Protein AF-A0A0C2C4B1-F1 (afdb_monomer_lite)

Foldseek 3Di:
DPVVVVLVVVQVVVVVLLVLLVQPFGFPDKAFDDDDDPVDDTDIDTHTPDVVSVVSSVVSVVSVVVVVVVVVVD

Secondary structure (DSSP, 8-state):
--HHHHHHHHHHHHHHHHHHTT--SPPSEEEE-S---TTSPPPEEEE-SSHHHHHHHHHTTHHHHHHHHHHTT-

Radius of gyration: 13.58 Å; chains: 1; bounding box: 27×33×35 Å

Sequence (74 aa):
MRLLYRARDLEDRVCDILEILKVDERPTEVFPIGKPNPTRPRLVKLVLPSTSCWRIALSNSRLLHALLFRMYSS

Organism: NCBI:txid51022

pLDDT: mean 81.52, std 17.16, range [35.25, 96.25]

Structure (mmCIF, N/CA/C/O backbone):
data_AF-A0A0C2C4B1-F1
#
_entry.id   AF-A0A0C2C4B1-F1
#
loop_
_atom_site.group_PDB
_atom_site.id
_atom_site.type_symbol
_atom_site.label_atom_id
_atom_site.label_alt_id
_atom_site.label_comp_id
_atom_site.label_asym_id
_atom_site.label_entity_id
_atom_site.label_seq_id
_atom_site.pdbx_PDB_ins_code
_atom_site.Cartn_x
_atom_site.Cartn_y
_atom_site.Cartn_z
_atom_site.occupancy
_atom_site.B_iso_or_equiv
_atom_site.auth_seq_id
_atom_site.auth_comp_id
_atom_site.auth_asym_id
_atom_site.auth_atom_id
_atom_site.pdbx_PDB_model_num
ATOM 1 N N . MET A 1 1 ? -0.603 9.285 -22.663 1.00 48.50 1 MET A N 1
ATOM 2 C CA . MET A 1 1 ? -1.532 8.380 -21.946 1.00 48.50 1 MET A CA 1
ATOM 3 C C . MET A 1 1 ? -0.867 7.095 -21.396 1.00 48.50 1 MET A C 1
ATOM 5 O O . MET A 1 1 ? -1.556 6.109 -21.229 1.00 48.50 1 MET A O 1
ATOM 9 N N . ARG A 1 2 ? 0.446 7.062 -21.082 1.00 55.53 2 ARG A N 1
ATOM 10 C CA . ARG A 1 2 ? 1.173 5.842 -20.622 1.00 55.53 2 ARG A CA 1
ATOM 11 C C . ARG A 1 2 ? 1.545 5.861 -19.128 1.00 55.53 2 ARG A C 1
ATOM 13 O O . ARG A 1 2 ? 1.822 4.823 -18.543 1.00 55.53 2 ARG A O 1
ATOM 20 N N . LEU A 1 3 ? 1.563 7.052 -18.524 1.00 58.44 3 LEU A N 1
ATOM 21 C CA . LEU A 1 3 ? 1.893 7.265 -17.110 1.00 58.44 3 LEU A CA 1
ATOM 22 C C . LEU A 1 3 ? 0.720 6.922 -16.182 1.00 58.44 3 LEU A C 1
ATOM 24 O O . LEU A 1 3 ? 0.949 6.364 -15.120 1.00 58.44 3 LEU A O 1
ATOM 28 N N . LEU A 1 4 ? -0.518 7.184 -16.620 1.00 60.34 4 LEU A N 1
ATOM 29 C CA . LEU A 1 4 ? -1.735 6.883 -15.855 1.00 60.34 4 LEU A CA 1
ATOM 30 C C . LEU A 1 4 ? -1.942 5.375 -15.665 1.00 60.34 4 LEU A C 1
ATOM 32 O O . LEU A 1 4 ? -2.225 4.945 -14.557 1.00 60.34 4 LEU A O 1
ATOM 36 N N . TYR A 1 5 ? -1.715 4.571 -16.713 1.00 62.22 5 TYR A N 1
ATOM 37 C CA . TYR A 1 5 ? -1.762 3.107 -16.599 1.00 62.22 5 TYR A CA 1
ATOM 38 C C . TYR A 1 5 ? -0.718 2.589 -15.609 1.00 62.22 5 TYR A C 1
ATOM 40 O O . TYR A 1 5 ? -1.055 1.842 -14.708 1.00 62.22 5 TYR A O 1
ATOM 48 N N . ARG A 1 6 ? 0.528 3.079 -15.689 1.00 62.81 6 ARG A N 1
ATOM 49 C CA . ARG A 1 6 ? 1.591 2.679 -14.752 1.00 62.81 6 ARG A CA 1
ATOM 50 C C . ARG A 1 6 ? 1.321 3.089 -13.304 1.00 62.81 6 ARG A C 1
ATOM 52 O O . ARG A 1 6 ? 1.785 2.402 -12.403 1.00 62.81 6 ARG A O 1
ATOM 59 N N . ALA A 1 7 ? 0.654 4.221 -13.085 1.00 65.38 7 ALA A N 1
ATOM 60 C CA . ALA A 1 7 ? 0.266 4.663 -11.749 1.00 65.38 7 ALA A CA 1
ATOM 61 C C . ALA A 1 7 ? -0.842 3.767 -11.182 1.00 65.38 7 ALA A C 1
ATOM 63 O O . ALA A 1 7 ? -0.712 3.288 -10.062 1.00 65.38 7 ALA A O 1
ATOM 64 N N . ARG A 1 8 ? -1.857 3.454 -11.996 1.00 73.50 8 ARG A N 1
ATOM 65 C CA . ARG A 1 8 ? -2.944 2.547 -11.617 1.00 73.50 8 ARG A CA 1
ATOM 66 C C . ARG A 1 8 ? -2.444 1.129 -11.338 1.00 73.50 8 ARG A C 1
ATOM 68 O O . ARG A 1 8 ? -2.733 0.585 -10.284 1.00 73.50 8 ARG A O 1
ATOM 75 N N . ASP A 1 9 ? -1.579 0.600 -12.203 1.00 83.88 9 ASP A N 1
ATOM 76 C CA . ASP A 1 9 ? -0.938 -0.706 -12.004 1.00 83.88 9 ASP A CA 1
ATOM 77 C C . ASP A 1 9 ? -0.119 -0.758 -10.702 1.00 83.88 9 ASP A C 1
ATOM 79 O O . ASP A 1 9 ? 0.030 -1.816 -10.094 1.00 83.88 9 ASP A O 1
ATOM 83 N N . LEU A 1 10 ? 0.469 0.371 -10.289 1.00 85.56 10 LEU A N 1
ATOM 84 C CA . LEU A 1 10 ? 1.223 0.463 -9.043 1.00 85.56 10 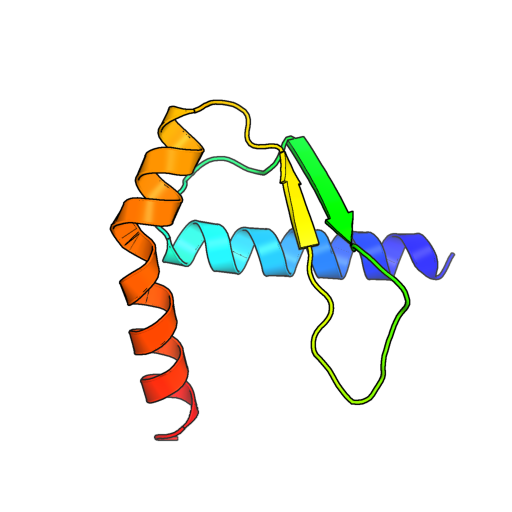LEU A CA 1
ATOM 85 C C . LEU A 1 10 ? 0.292 0.508 -7.828 1.00 85.56 10 LEU A C 1
ATOM 87 O O . LEU A 1 10 ? 0.555 -0.188 -6.853 1.00 85.56 10 LEU A O 1
ATOM 91 N N . GLU A 1 11 ? -0.765 1.316 -7.884 1.00 88.88 11 GLU A N 1
ATOM 92 C CA . GLU A 1 11 ? -1.773 1.412 -6.823 1.00 88.88 11 GLU A CA 1
ATOM 93 C C . GLU A 1 11 ? -2.479 0.076 -6.587 1.00 88.88 11 GLU A C 1
ATOM 95 O O . GLU A 1 11 ? -2.615 -0.335 -5.436 1.00 88.88 11 GLU A O 1
ATOM 100 N N . ASP A 1 12 ? -2.848 -0.634 -7.655 1.00 90.19 12 ASP A N 1
ATOM 101 C CA . ASP A 1 12 ? -3.501 -1.941 -7.563 1.00 90.19 12 ASP A CA 1
ATOM 102 C C . ASP A 1 12 ? -2.573 -2.962 -6.879 1.00 90.19 12 ASP A C 1
ATOM 104 O O . ASP A 1 12 ? -2.946 -3.566 -5.877 1.00 90.19 12 ASP A O 1
ATOM 108 N N . ARG A 1 13 ? -1.303 -3.050 -7.306 1.00 88.38 13 ARG A N 1
ATOM 109 C CA . ARG A 1 13 ? -0.303 -3.929 -6.661 1.00 88.38 13 ARG A CA 1
ATOM 110 C C . ARG A 1 13 ? -0.054 -3.579 -5.197 1.00 88.38 13 ARG A C 1
ATOM 112 O O . ARG A 1 13 ? 0.238 -4.457 -4.388 1.00 88.38 13 ARG A O 1
ATOM 119 N N . VAL A 1 14 ? -0.095 -2.294 -4.853 1.00 90.81 14 VAL A N 1
ATOM 120 C CA . VAL A 1 14 ? 0.018 -1.850 -3.460 1.00 90.81 14 VAL A CA 1
ATOM 121 C C . VAL A 1 14 ? -1.204 -2.297 -2.661 1.00 90.81 14 VAL A C 1
ATOM 123 O O . VAL A 1 14 ? -1.032 -2.752 -1.533 1.00 90.81 14 VAL A O 1
ATOM 126 N N . CYS A 1 15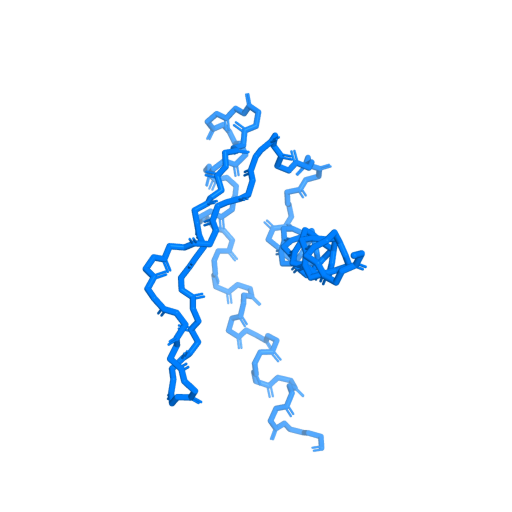 ? -2.411 -2.204 -3.223 1.00 92.12 15 CYS A N 1
ATOM 127 C CA . CYS A 1 15 ? -3.628 -2.677 -2.565 1.00 92.12 15 CYS A CA 1
ATOM 128 C C . CYS A 1 15 ? -3.571 -4.186 -2.298 1.00 92.12 15 CYS A C 1
ATOM 130 O O . CYS A 1 15 ? -3.856 -4.591 -1.175 1.00 92.12 15 CYS A O 1
ATOM 132 N N . ASP A 1 16 ? -3.103 -4.989 -3.257 1.00 90.88 16 ASP A N 1
ATOM 133 C CA . ASP A 1 16 ? -2.927 -6.438 -3.071 1.00 90.88 16 ASP A CA 1
ATOM 134 C C . ASP A 1 16 ? -1.995 -6.741 -1.880 1.00 90.88 16 ASP A C 1
ATOM 136 O O . ASP A 1 16 ? -2.261 -7.602 -1.041 1.00 90.88 16 ASP A O 1
ATOM 140 N N . ILE A 1 17 ? -0.892 -5.990 -1.764 1.00 91.38 17 ILE A N 1
ATOM 141 C CA . ILE A 1 17 ? 0.051 -6.107 -0.641 1.00 91.38 17 ILE A CA 1
ATOM 142 C C . ILE A 1 17 ? -0.608 -5.700 0.682 1.00 91.38 17 ILE A C 1
ATOM 144 O O . ILE A 1 17 ? -0.388 -6.352 1.704 1.00 91.38 17 ILE A O 1
ATOM 148 N N . LEU A 1 18 ? -1.401 -4.631 0.695 1.00 93.62 18 LEU A N 1
ATOM 149 C CA . LEU A 1 18 ? -2.099 -4.177 1.899 1.00 93.62 18 LEU A CA 1
ATOM 150 C C . LEU A 1 18 ? -3.160 -5.186 2.358 1.00 93.62 18 LEU A C 1
ATOM 152 O O . LEU A 1 18 ? -3.247 -5.457 3.556 1.00 93.62 18 LEU A O 1
ATOM 156 N N . GLU A 1 19 ? -3.865 -5.830 1.428 1.00 93.50 19 GLU A N 1
ATOM 157 C CA . GLU A 1 19 ? -4.814 -6.908 1.724 1.00 93.50 19 GLU A CA 1
ATOM 158 C C . GLU A 1 19 ? -4.118 -8.098 2.407 1.00 93.50 19 GLU A C 1
ATOM 160 O O . GLU A 1 19 ? -4.587 -8.627 3.422 1.00 93.50 19 GLU A O 1
ATOM 165 N N . ILE A 1 20 ? -2.939 -8.484 1.911 1.00 93.50 20 ILE A N 1
ATOM 166 C CA . ILE A 1 20 ? -2.098 -9.514 2.535 1.00 93.50 20 ILE A CA 1
ATOM 167 C C . ILE A 1 20 ? -1.733 -9.121 3.969 1.00 93.50 20 ILE A C 1
ATOM 169 O O . ILE A 1 20 ? -1.799 -9.946 4.885 1.00 93.50 20 ILE A O 1
ATOM 173 N N . LEU A 1 21 ? -1.360 -7.857 4.164 1.00 94.00 21 LEU A N 1
ATOM 174 C CA . LEU A 1 21 ? -1.000 -7.291 5.460 1.00 94.00 21 LEU A CA 1
ATOM 175 C C . LEU A 1 21 ? -2.208 -7.026 6.375 1.00 94.00 21 LEU A C 1
ATOM 177 O O . LEU A 1 21 ? -2.012 -6.575 7.506 1.00 94.00 21 LEU A O 1
ATOM 181 N N . LYS A 1 22 ? -3.429 -7.360 5.934 1.00 95.25 22 LYS A N 1
ATOM 182 C CA . LYS A 1 22 ? -4.695 -7.155 6.659 1.00 95.25 22 LYS A CA 1
ATOM 183 C C . LYS A 1 22 ? -5.003 -5.687 6.941 1.00 95.25 22 LYS A C 1
ATOM 185 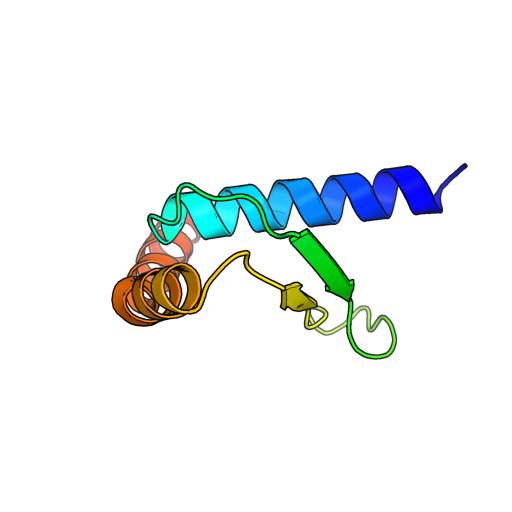O O . LYS A 1 22 ? -5.523 -5.357 8.001 1.00 95.25 22 LYS A O 1
ATOM 190 N N . VAL A 1 23 ? -4.649 -4.813 6.006 1.00 95.19 23 VAL A N 1
ATOM 191 C CA . VAL A 1 23 ? -5.049 -3.407 6.018 1.00 95.19 23 VAL A CA 1
ATOM 192 C C . VAL A 1 23 ? -6.233 -3.251 5.071 1.00 95.19 23 VAL A C 1
ATOM 194 O O . VAL A 1 23 ? -6.076 -3.392 3.862 1.00 95.19 23 VAL A O 1
ATOM 197 N N . ASP A 1 24 ? -7.403 -2.951 5.630 1.00 90.69 24 ASP A N 1
ATOM 198 C CA . ASP A 1 24 ? -8.657 -2.830 4.871 1.00 90.69 24 ASP A CA 1
ATOM 199 C C . ASP A 1 24 ? -8.818 -1.456 4.191 1.00 90.69 24 ASP A C 1
ATOM 201 O O . ASP A 1 24 ? -9.766 -1.221 3.440 1.00 90.69 24 ASP A O 1
ATOM 205 N N . GLU A 1 25 ? -7.895 -0.525 4.443 1.00 91.19 25 GLU A N 1
ATOM 206 C CA . GLU A 1 25 ? -7.934 0.825 3.888 1.00 91.19 25 GLU A CA 1
ATOM 207 C C . GLU A 1 25 ? -6.985 0.997 2.700 1.00 91.19 25 GLU A C 1
ATOM 209 O O . GLU A 1 25 ? -5.833 0.556 2.702 1.00 91.19 25 GLU A O 1
ATOM 214 N N . ARG A 1 26 ? -7.455 1.738 1.694 1.00 92.31 26 ARG A N 1
ATOM 215 C CA . ARG A 1 26 ? -6.623 2.162 0.567 1.00 92.31 26 ARG A CA 1
ATOM 216 C C . ARG A 1 26 ? -5.651 3.271 0.980 1.00 92.31 26 ARG A C 1
ATOM 218 O O . ARG A 1 26 ? -6.002 4.119 1.803 1.00 92.31 26 ARG A O 1
ATOM 225 N N . PRO A 1 27 ? -4.449 3.311 0.383 1.00 92.75 27 PRO A N 1
ATOM 226 C CA . PRO A 1 27 ? -3.537 4.423 0.584 1.00 92.75 27 PRO A CA 1
ATOM 227 C C . PRO A 1 27 ? -4.136 5.697 -0.018 1.00 92.75 27 PRO A C 1
ATOM 229 O O . PRO A 1 27 ? -4.726 5.671 -1.096 1.00 92.75 27 PRO A O 1
ATOM 232 N N . THR A 1 28 ? -3.948 6.819 0.669 1.00 93.81 28 THR A N 1
ATOM 233 C CA . THR A 1 28 ? -4.335 8.142 0.170 1.00 93.81 28 THR A CA 1
ATOM 234 C C . THR A 1 28 ? -3.423 8.573 -0.975 1.00 93.81 28 THR A C 1
ATOM 236 O O . THR A 1 28 ? -3.877 9.196 -1.929 1.00 93.81 28 THR A O 1
ATOM 239 N N . GLU A 1 29 ? -2.131 8.240 -0.886 1.00 91.56 29 GLU A N 1
ATOM 240 C CA . GLU A 1 29 ? -1.132 8.601 -1.892 1.00 91.56 29 GLU A CA 1
ATOM 241 C C . GLU A 1 29 ? -0.071 7.502 -2.036 1.00 91.56 29 GLU A C 1
ATOM 243 O O . GLU A 1 29 ? 0.339 6.866 -1.057 1.00 91.56 29 GLU A O 1
ATOM 248 N N . VAL A 1 30 ? 0.410 7.311 -3.267 1.00 90.69 30 VAL A N 1
ATOM 249 C CA . VAL A 1 30 ? 1.445 6.332 -3.616 1.00 90.69 30 VAL A CA 1
ATOM 250 C C . VAL A 1 30 ? 2.540 7.019 -4.427 1.00 90.69 30 VAL A C 1
ATOM 252 O O . VAL A 1 30 ? 2.321 7.478 -5.546 1.00 90.69 30 VAL A O 1
ATOM 255 N N . PHE A 1 31 ? 3.755 7.058 -3.881 1.00 87.69 31 PHE A N 1
ATOM 256 C CA . PHE A 1 31 ? 4.900 7.701 -4.522 1.00 87.69 31 PHE A CA 1
ATOM 257 C C . PHE A 1 31 ? 6.008 6.699 -4.805 1.00 87.69 31 PHE A C 1
ATOM 259 O O . PHE A 1 31 ? 6.638 6.193 -3.874 1.00 87.69 31 PHE A O 1
ATOM 266 N N . PRO A 1 32 ? 6.342 6.441 -6.074 1.00 86.06 32 PRO A N 1
ATOM 267 C CA . PRO A 1 32 ? 7.507 5.639 -6.374 1.00 86.06 32 PRO A CA 1
ATOM 268 C C . PRO A 1 32 ? 8.772 6.477 -6.123 1.00 86.06 32 PRO A C 1
ATOM 270 O O . PRO A 1 32 ? 8.957 7.557 -6.686 1.00 86.06 32 PRO A O 1
ATOM 273 N N . ILE A 1 33 ? 9.659 5.983 -5.263 1.00 86.38 33 ILE A N 1
ATOM 274 C CA . ILE A 1 33 ? 10.861 6.697 -4.827 1.00 86.38 33 ILE A CA 1
ATOM 275 C C . ILE A 1 33 ? 12.029 6.388 -5.767 1.00 86.38 33 ILE A C 1
ATOM 277 O O . ILE A 1 33 ? 12.173 5.283 -6.294 1.00 86.38 33 ILE A O 1
ATOM 281 N N . GLY A 1 34 ? 12.888 7.387 -5.975 1.00 84.12 34 GLY A N 1
ATOM 282 C CA . GLY A 1 34 ? 14.153 7.231 -6.688 1.00 84.12 34 GLY A CA 1
ATOM 283 C C . GLY A 1 34 ? 13.995 7.075 -8.199 1.00 84.12 34 GLY A C 1
ATOM 284 O O . GLY A 1 34 ? 12.902 7.210 -8.753 1.00 84.12 34 GLY A O 1
ATOM 285 N N . LYS A 1 35 ? 15.114 6.809 -8.878 1.00 83.44 35 LYS A N 1
ATOM 286 C CA . LYS A 1 35 ? 15.145 6.597 -10.330 1.00 83.44 35 LYS A CA 1
ATOM 287 C C . LYS A 1 35 ? 14.808 5.136 -10.661 1.00 83.44 35 LYS A C 1
ATOM 289 O O . LYS A 1 35 ? 15.257 4.248 -9.936 1.00 83.44 35 LYS A O 1
ATOM 294 N N . PRO A 1 36 ? 14.050 4.867 -11.740 1.00 79.56 36 PRO A N 1
ATOM 295 C CA . PRO A 1 36 ? 13.849 3.507 -12.227 1.00 79.56 36 PRO A CA 1
ATOM 296 C C . PRO A 1 36 ? 15.193 2.815 -12.469 1.00 79.56 36 PRO A C 1
ATOM 298 O O . PRO A 1 36 ? 16.061 3.373 -13.138 1.00 79.56 36 PRO A O 1
ATOM 301 N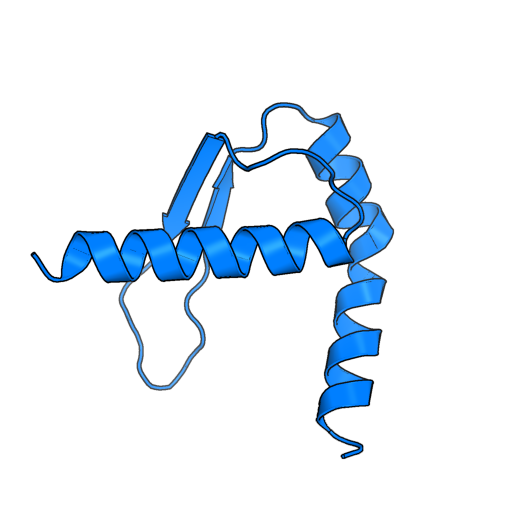 N . ASN A 1 37 ? 15.356 1.609 -11.930 1.00 81.44 37 ASN A N 1
ATOM 302 C CA . ASN A 1 37 ? 16.531 0.780 -12.149 1.00 81.44 37 ASN A CA 1
ATOM 303 C C . ASN A 1 37 ? 16.064 -0.594 -12.651 1.00 81.44 37 ASN A C 1
ATOM 305 O O . ASN A 1 37 ? 15.325 -1.260 -11.932 1.00 81.44 37 ASN A O 1
ATOM 309 N N . PRO A 1 38 ? 16.475 -1.044 -13.849 1.00 81.81 38 PRO A N 1
ATOM 310 C CA . PRO A 1 38 ? 16.049 -2.341 -14.376 1.00 81.81 38 PRO A CA 1
ATOM 311 C C . PRO A 1 38 ? 16.573 -3.532 -13.560 1.00 81.81 38 PRO A C 1
ATOM 313 O O . PRO A 1 38 ? 16.021 -4.620 -13.651 1.00 81.81 38 PRO A O 1
ATOM 316 N N . THR A 1 39 ? 17.616 -3.336 -12.749 1.00 87.75 39 THR A N 1
ATOM 317 C CA . THR A 1 39 ? 18.250 -4.403 -11.955 1.00 87.75 39 THR A CA 1
ATOM 318 C C . THR A 1 39 ? 17.720 -4.503 -10.525 1.00 87.75 39 THR A C 1
ATOM 320 O O . THR A 1 39 ? 18.090 -5.431 -9.809 1.00 87.75 39 THR A O 1
ATOM 323 N N . ARG A 1 40 ? 16.888 -3.553 -10.069 1.00 79.62 40 ARG A N 1
ATOM 324 C CA . 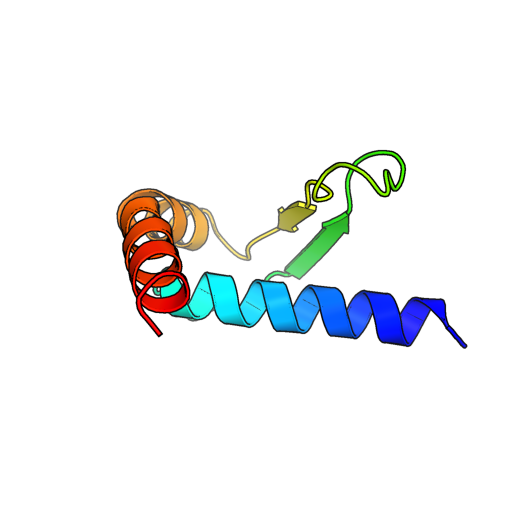ARG A 1 40 ? 16.392 -3.519 -8.685 1.00 79.62 40 ARG A CA 1
ATOM 325 C C . ARG A 1 40 ? 14.918 -3.117 -8.615 1.00 79.62 40 ARG A C 1
ATOM 327 O O . ARG A 1 40 ? 14.544 -2.126 -9.243 1.00 79.62 40 ARG A O 1
ATOM 334 N N . PRO A 1 41 ? 14.097 -3.807 -7.800 1.00 79.19 41 PRO A N 1
ATOM 335 C CA . PRO A 1 41 ? 12.747 -3.351 -7.490 1.00 79.19 41 PRO A CA 1
ATOM 336 C C . PRO A 1 41 ? 12.763 -1.914 -6.958 1.00 79.19 41 PR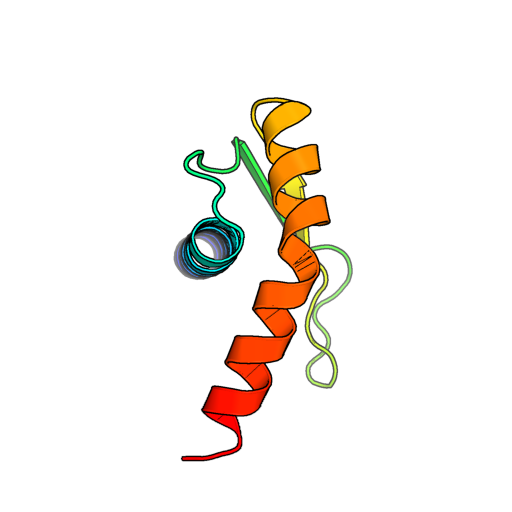O A C 1
ATOM 338 O O . PRO A 1 41 ? 13.622 -1.540 -6.154 1.00 79.19 41 PRO A O 1
ATOM 341 N N . ARG A 1 42 ? 11.826 -1.089 -7.429 1.00 83.44 42 ARG A N 1
ATOM 342 C CA . ARG A 1 42 ? 11.731 0.318 -7.031 1.00 83.44 42 ARG A CA 1
ATOM 343 C C . ARG A 1 42 ? 11.040 0.426 -5.673 1.00 83.44 42 ARG A C 1
ATOM 345 O O . ARG A 1 42 ? 9.999 -0.189 -5.465 1.00 83.44 42 ARG A O 1
ATOM 352 N N . LEU A 1 43 ? 11.595 1.241 -4.779 1.00 88.31 43 LEU A N 1
ATOM 353 C CA . LEU A 1 43 ? 10.946 1.570 -3.511 1.00 88.31 43 LEU A CA 1
ATOM 354 C C . LEU A 1 43 ? 9.706 2.432 -3.747 1.00 88.31 43 LEU A C 1
ATOM 356 O O . LEU A 1 43 ? 9.671 3.256 -4.663 1.00 88.31 43 LEU A O 1
ATOM 360 N N . VAL A 1 44 ? 8.707 2.270 -2.887 1.00 90.19 44 VAL A N 1
ATOM 361 C CA . VAL A 1 44 ? 7.449 3.014 -2.940 1.00 90.19 44 VAL A CA 1
ATOM 362 C C . VAL A 1 44 ? 7.153 3.546 -1.545 1.00 90.19 44 VAL A C 1
ATOM 364 O O . VAL A 1 44 ? 7.217 2.805 -0.568 1.00 90.19 44 VAL A O 1
ATOM 367 N N . LYS A 1 45 ? 6.853 4.840 -1.450 1.00 91.62 45 LYS A N 1
ATOM 368 C CA . LYS A 1 45 ? 6.314 5.470 -0.248 1.00 91.62 45 LYS A CA 1
ATOM 369 C C . LYS A 1 45 ? 4.799 5.469 -0.341 1.00 91.62 45 LYS A C 1
ATOM 371 O O . LYS A 1 45 ? 4.245 5.884 -1.354 1.00 91.62 45 LYS A O 1
ATOM 376 N N . LEU A 1 46 ? 4.163 5.050 0.742 1.00 93.62 46 LEU A N 1
ATOM 377 C CA . LEU A 1 46 ? 2.717 5.076 0.903 1.00 93.62 46 LEU A CA 1
ATOM 378 C C . LEU A 1 46 ? 2.339 6.170 1.896 1.00 93.62 46 LEU A C 1
ATOM 380 O O . LEU A 1 46 ? 3.085 6.441 2.839 1.00 93.62 46 LEU A O 1
ATOM 384 N N . VAL A 1 47 ? 1.182 6.784 1.692 1.00 94.81 47 VAL A N 1
ATOM 385 C CA . VAL A 1 47 ? 0.490 7.582 2.704 1.00 94.81 47 VAL A CA 1
ATOM 386 C C . VAL A 1 47 ? -0.781 6.825 3.051 1.00 94.81 47 VAL A C 1
ATOM 388 O O . VAL A 1 47 ? -1.607 6.582 2.176 1.00 94.81 47 VAL A O 1
ATOM 391 N N . LEU A 1 48 ? -0.913 6.413 4.311 1.00 94.06 48 LEU A N 1
ATOM 392 C CA . LEU A 1 48 ? -2.107 5.731 4.807 1.00 94.06 48 LEU A CA 1
ATOM 393 C C . LEU A 1 48 ? -3.010 6.722 5.554 1.00 94.06 48 LEU A C 1
ATOM 395 O O . LEU A 1 48 ? -2.484 7.679 6.132 1.00 94.06 48 LEU A O 1
ATOM 399 N N . PRO A 1 49 ? -4.333 6.481 5.597 1.00 93.94 49 PRO A N 1
ATOM 400 C CA . PRO A 1 49 ? -5.285 7.390 6.237 1.00 93.94 49 PRO A CA 1
ATOM 401 C C . PRO A 1 49 ? -5.039 7.605 7.734 1.00 93.94 49 PRO A C 1
ATOM 403 O O . PRO A 1 49 ? -5.424 8.638 8.279 1.00 93.94 49 PRO A O 1
ATOM 406 N N . SER A 1 50 ? -4.403 6.645 8.418 1.00 95.06 50 SER A N 1
ATOM 407 C CA . SER A 1 50 ? -4.117 6.754 9.846 1.00 95.06 50 SER A CA 1
ATOM 408 C C . SER A 1 50 ? -2.892 5.949 10.297 1.00 95.06 50 SER A C 1
ATOM 410 O O . SER A 1 50 ? -2.380 5.058 9.613 1.00 95.06 50 SER A O 1
ATOM 412 N N . THR A 1 51 ? -2.417 6.249 11.508 1.00 94.81 51 THR A N 1
ATOM 413 C CA . THR A 1 51 ? -1.304 5.532 12.146 1.00 94.81 51 THR A CA 1
ATOM 414 C C . THR A 1 51 ? -1.665 4.088 12.511 1.00 94.81 51 THR A C 1
ATOM 416 O O . THR A 1 51 ? -0.774 3.241 12.580 1.00 94.81 51 THR A O 1
ATOM 419 N N . SER A 1 52 ? -2.943 3.763 12.747 1.00 95.31 52 SER A N 1
ATOM 420 C CA . SER A 1 52 ? -3.355 2.376 13.014 1.00 95.31 52 SER A CA 1
ATOM 421 C C . SER A 1 52 ? -3.159 1.485 11.793 1.00 95.31 52 SER A C 1
ATOM 423 O O . SER A 1 52 ? -2.652 0.377 11.963 1.00 95.31 52 SER A O 1
ATOM 425 N N . CYS A 1 53 ? -3.423 1.989 10.581 1.00 94.50 53 CYS A N 1
ATOM 426 C CA . CYS A 1 53 ? -3.138 1.272 9.333 1.00 94.50 53 CYS A CA 1
ATOM 427 C C . CYS A 1 53 ? -1.659 0.859 9.273 1.00 94.50 53 CYS A C 1
ATOM 429 O O . CYS A 1 53 ? -1.324 -0.291 8.999 1.00 94.50 53 CYS A O 1
ATOM 431 N N . TRP A 1 54 ? -0.760 1.794 9.610 1.00 94.62 54 TRP A N 1
ATOM 432 C CA . TRP A 1 54 ? 0.681 1.538 9.656 1.00 94.62 54 TRP A CA 1
ATOM 433 C C . TRP A 1 54 ? 1.062 0.479 10.682 1.00 94.62 54 TRP A C 1
ATOM 435 O O . TRP A 1 54 ? 1.878 -0.394 10.391 1.00 94.62 54 TRP A O 1
ATOM 445 N N . ARG A 1 55 ? 0.480 0.539 11.882 1.00 96.25 55 ARG A N 1
ATOM 446 C CA . ARG A 1 55 ? 0.753 -0.452 12.929 1.00 96.25 55 ARG A CA 1
ATOM 447 C C . ARG A 1 55 ? 0.331 -1.848 12.485 1.00 96.25 55 ARG A C 1
ATOM 449 O O . ARG A 1 55 ? 1.134 -2.765 12.608 1.00 96.25 55 ARG A O 1
ATOM 456 N N . ILE A 1 56 ? -0.865 -1.988 11.914 1.00 96.12 56 ILE A N 1
ATOM 457 C CA . ILE A 1 56 ? -1.366 -3.265 11.390 1.00 96.12 56 ILE A CA 1
ATOM 458 C C . ILE A 1 56 ? -0.430 -3.799 10.300 1.00 96.12 56 ILE A C 1
ATOM 460 O O . ILE A 1 56 ? 0.053 -4.928 10.408 1.00 96.12 56 ILE A O 1
ATOM 464 N N . ALA A 1 57 ? -0.095 -2.961 9.313 1.00 94.12 57 ALA A N 1
ATOM 465 C CA . ALA A 1 57 ? 0.796 -3.331 8.217 1.00 94.12 57 ALA A CA 1
ATOM 466 C C . ALA A 1 57 ? 2.146 -3.867 8.719 1.00 94.12 57 ALA A C 1
ATOM 468 O O . ALA A 1 57 ? 2.615 -4.922 8.291 1.00 94.12 57 ALA A O 1
ATOM 469 N N . LEU A 1 58 ? 2.769 -3.151 9.658 1.00 93.88 58 LEU A N 1
ATOM 470 C CA . LEU A 1 58 ? 4.083 -3.506 10.192 1.00 93.88 58 LEU A CA 1
ATOM 471 C C . LEU A 1 58 ? 4.031 -4.753 11.082 1.00 93.88 58 LEU A C 1
ATOM 473 O O . LEU A 1 58 ? 4.892 -5.626 10.951 1.00 93.88 58 LEU A O 1
ATOM 477 N N . SER A 1 59 ? 3.010 -4.883 11.934 1.00 95.44 59 SER A N 1
ATOM 478 C CA . SER A 1 59 ? 2.798 -6.070 12.774 1.00 95.44 59 SER A CA 1
ATOM 479 C C . SER A 1 59 ? 2.599 -7.345 11.949 1.00 95.44 59 SER A C 1
ATOM 481 O O . SER A 1 59 ? 3.013 -8.425 12.373 1.00 95.44 59 SER A O 1
ATOM 483 N N . ASN A 1 60 ? 2.030 -7.217 10.749 1.00 95.44 60 ASN A N 1
ATOM 484 C CA . ASN A 1 60 ? 1.760 -8.327 9.839 1.00 95.44 60 ASN A CA 1
ATOM 485 C C . ASN A 1 60 ? 2.820 -8.516 8.745 1.00 95.44 60 ASN A C 1
ATOM 487 O O . ASN A 1 60 ? 2.666 -9.397 7.902 1.00 95.44 60 ASN A O 1
ATOM 491 N N . SER A 1 61 ? 3.925 -7.765 8.771 1.00 90.06 61 SER A N 1
ATOM 492 C CA . SER A 1 61 ? 4.990 -7.809 7.749 1.00 90.06 61 SER A CA 1
ATOM 493 C C . SER A 1 61 ? 5.514 -9.219 7.432 1.00 90.06 61 SER A C 1
ATOM 495 O O . SER A 1 61 ? 5.822 -9.527 6.281 1.00 90.06 61 SER A O 1
ATOM 497 N N . ARG A 1 62 ? 5.535 -10.124 8.421 1.00 90.25 62 ARG A N 1
ATOM 498 C CA . ARG A 1 62 ? 5.905 -11.542 8.243 1.00 90.25 62 ARG A CA 1
ATOM 499 C C . ARG A 1 62 ? 5.040 -12.298 7.224 1.00 90.25 62 ARG A C 1
ATOM 501 O O . ARG A 1 62 ? 5.511 -13.268 6.638 1.00 90.25 62 ARG A O 1
ATOM 508 N N . LEU A 1 63 ? 3.798 -11.866 6.991 1.00 90.88 63 LEU A N 1
ATOM 509 C CA . LEU A 1 63 ? 2.886 -12.495 6.028 1.00 90.88 63 LEU A CA 1
ATOM 510 C C . LEU A 1 63 ? 3.375 -12.338 4.580 1.00 90.88 63 LEU A C 1
ATOM 512 O O . LEU A 1 63 ? 3.080 -13.191 3.745 1.00 90.88 63 LEU A O 1
ATOM 516 N N . LEU A 1 64 ? 4.200 -11.324 4.296 1.00 85.12 64 LEU A N 1
ATOM 517 C CA . LEU A 1 64 ? 4.830 -11.150 2.982 1.00 85.12 64 LEU A CA 1
ATOM 518 C C . LEU A 1 64 ? 5.810 -12.286 2.661 1.00 85.12 64 LEU A C 1
ATOM 520 O O . LEU A 1 64 ? 5.876 -12.753 1.525 1.00 85.12 64 LEU A O 1
ATOM 524 N N . HIS A 1 65 ? 6.539 -12.780 3.667 1.00 73.69 65 HIS A N 1
ATOM 525 C CA . HIS A 1 65 ? 7.491 -13.880 3.487 1.00 73.69 65 HIS A CA 1
ATOM 526 C C . HIS A 1 65 ? 6.797 -15.217 3.199 1.00 73.69 65 HIS A C 1
ATOM 528 O O . HIS A 1 65 ? 7.308 -16.014 2.411 1.00 73.69 65 HIS A O 1
ATOM 534 N N . ALA A 1 66 ? 5.617 -15.450 3.780 1.00 62.88 66 ALA A N 1
ATOM 535 C CA . ALA A 1 66 ? 4.845 -16.671 3.548 1.00 62.88 66 ALA A CA 1
ATOM 536 C C . ALA A 1 66 ? 4.379 -16.805 2.085 1.00 62.88 66 ALA A C 1
ATOM 538 O O . ALA A 1 66 ? 4.304 -17.911 1.552 1.00 62.88 66 ALA A O 1
ATOM 539 N N . LEU A 1 67 ? 4.113 -15.684 1.411 1.00 60.50 67 LEU A N 1
ATOM 540 C CA . LEU A 1 67 ? 3.713 -15.671 0.002 1.00 60.50 67 LEU A CA 1
ATOM 541 C C . LEU A 1 67 ? 4.881 -15.847 -0.959 1.00 60.50 67 LEU A C 1
ATOM 543 O O . LEU A 1 67 ? 4.736 -16.562 -1.947 1.00 60.50 67 LEU A O 1
ATOM 547 N N . LEU A 1 68 ? 6.046 -15.271 -0.649 1.00 56.72 68 LEU A N 1
ATOM 548 C CA . LEU A 1 68 ? 7.264 -15.537 -1.417 1.00 56.72 68 LEU A CA 1
ATOM 549 C C . LEU A 1 68 ? 7.595 -17.036 -1.388 1.00 56.72 68 LEU A C 1
ATOM 551 O O . LEU A 1 68 ? 7.831 -17.622 -2.438 1.00 56.72 68 LEU A O 1
ATOM 555 N N . PHE A 1 69 ? 7.502 -17.690 -0.224 1.00 39.97 69 PHE A N 1
ATOM 556 C CA . PHE A 1 69 ? 7.708 -19.141 -0.117 1.00 39.97 69 PHE A CA 1
ATOM 557 C C . PHE A 1 69 ? 6.719 -19.952 -0.973 1.00 39.97 69 PHE A C 1
ATOM 559 O O . PHE A 1 69 ? 7.098 -20.941 -1.599 1.00 39.97 69 PHE A O 1
ATOM 566 N N . ARG A 1 70 ? 5.459 -19.506 -1.062 1.00 39.56 70 ARG A N 1
ATOM 567 C CA . ARG A 1 70 ? 4.425 -20.143 -1.890 1.00 39.56 70 ARG A CA 1
ATOM 568 C C . ARG A 1 70 ? 4.647 -19.945 -3.396 1.00 39.56 70 ARG A C 1
ATOM 570 O O . ARG A 1 70 ? 4.326 -20.839 -4.166 1.00 39.56 70 ARG A O 1
ATOM 577 N N . MET A 1 71 ? 5.226 -18.817 -3.815 1.00 35.25 71 MET A N 1
ATOM 578 C CA . MET A 1 71 ? 5.574 -18.559 -5.221 1.00 35.25 71 MET A CA 1
ATOM 579 C C . MET A 1 71 ? 6.798 -19.349 -5.705 1.00 35.25 71 MET A C 1
ATOM 581 O O . MET A 1 71 ? 6.858 -19.689 -6.878 1.00 35.25 71 MET A O 1
ATOM 585 N N . TYR A 1 72 ? 7.759 -19.657 -4.829 1.00 39.06 72 TYR A N 1
ATOM 586 C CA . TYR A 1 72 ? 8.946 -20.452 -5.188 1.00 39.06 72 TYR A CA 1
ATOM 587 C C . TYR A 1 72 ? 8.736 -21.976 -5.103 1.00 39.06 72 TYR A C 1
ATOM 589 O O . TYR A 1 72 ? 9.655 -22.730 -5.412 1.00 39.06 72 TYR A O 1
ATOM 597 N N . SER A 1 73 ? 7.559 -22.437 -4.671 1.00 40.03 73 SER A N 1
ATOM 598 C CA . SER A 1 73 ? 7.219 -23.861 -4.507 1.00 40.03 73 SER A CA 1
ATOM 599 C C . SER A 1 73 ? 6.191 -24.380 -5.526 1.00 40.03 73 SER A C 1
ATOM 601 O O . SER A 1 73 ? 5.614 -25.444 -5.309 1.00 40.03 73 SER A O 1
ATOM 603 N N . SER A 1 74 ? 5.954 -23.646 -6.623 1.00 39.22 74 SER A N 1
ATOM 604 C CA . SER A 1 74 ? 5.046 -24.024 -7.725 1.00 39.22 74 SER A CA 1
ATOM 605 C C . SER A 1 74 ? 5.775 -24.164 -9.055 1.00 39.22 74 SER A C 1
ATOM 607 O O . SER A 1 74 ? 6.719 -23.376 -9.284 1.00 39.22 74 SER A O 1
#